Protein AF-A0AAV1UDE5-F1 (afdb_monomer_lite)

Structure (mmCIF, N/CA/C/O backbone):
data_AF-A0AAV1UDE5-F1
#
_entry.id   AF-A0AAV1UDE5-F1
#
loop_
_atom_site.group_PDB
_atom_site.id
_atom_site.type_symbol
_atom_site.label_atom_id
_atom_site.label_alt_id
_atom_site.label_comp_id
_atom_site.label_asym_id
_atom_site.label_entity_id
_atom_site.label_seq_id
_atom_site.pdbx_PDB_ins_code
_atom_site.Cartn_x
_atom_site.Cartn_y
_atom_site.Cartn_z
_atom_site.occupancy
_atom_site.B_iso_or_equiv
_atom_site.auth_seq_id
_atom_site.auth_comp_id
_atom_site.auth_asym_id
_atom_site.auth_atom_id
_atom_site.pdbx_PDB_model_num
ATOM 1 N N . MET A 1 1 ? -3.709 15.659 5.741 1.00 86.62 1 MET A N 1
ATOM 2 C CA . MET A 1 1 ? -4.541 15.584 4.520 1.00 86.62 1 MET A CA 1
ATOM 3 C C . MET A 1 1 ? -4.395 14.181 3.967 1.00 86.62 1 MET A C 1
ATOM 5 O O . MET A 1 1 ? -3.270 13.698 3.953 1.00 86.62 1 MET A O 1
ATOM 9 N N . ILE A 1 2 ? -5.495 13.539 3.574 1.00 89.69 2 ILE A N 1
ATOM 10 C CA . ILE A 1 2 ? -5.474 12.217 2.941 1.00 89.69 2 ILE A CA 1
ATOM 11 C C . ILE A 1 2 ? -6.066 12.321 1.539 1.00 89.69 2 ILE A C 1
ATOM 13 O O . ILE A 1 2 ? -7.049 13.029 1.328 1.00 89.69 2 ILE A O 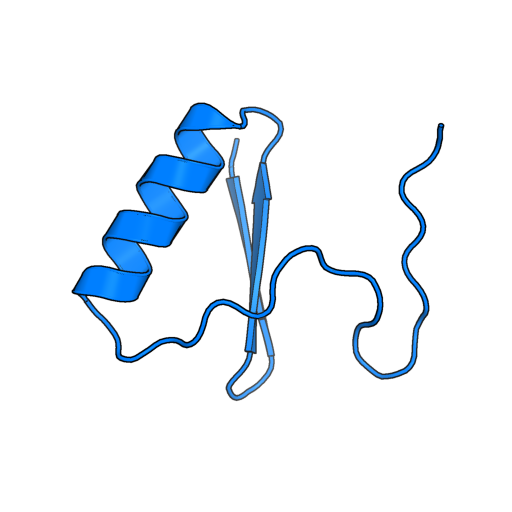1
ATOM 17 N N . LEU A 1 3 ? -5.429 11.649 0.595 1.00 89.75 3 LEU A N 1
ATOM 18 C CA . LEU A 1 3 ? -5.839 11.495 -0.783 1.00 89.75 3 LEU A CA 1
ATOM 19 C C . LEU A 1 3 ? -6.202 10.026 -0.985 1.00 89.75 3 LEU A C 1
ATOM 21 O O . LEU A 1 3 ? -5.444 9.131 -0.606 1.00 89.75 3 LEU A O 1
ATOM 25 N N . VAL A 1 4 ? -7.376 9.800 -1.558 1.00 90.19 4 VAL A N 1
ATOM 26 C CA . VAL A 1 4 ? -7.885 8.469 -1.872 1.00 90.19 4 VAL A CA 1
ATOM 27 C C . VAL A 1 4 ? -8.180 8.449 -3.359 1.00 90.19 4 VAL A C 1
ATOM 29 O O . VAL A 1 4 ? -8.976 9.258 -3.836 1.00 90.19 4 VAL A O 1
ATOM 32 N N . VAL A 1 5 ? -7.524 7.553 -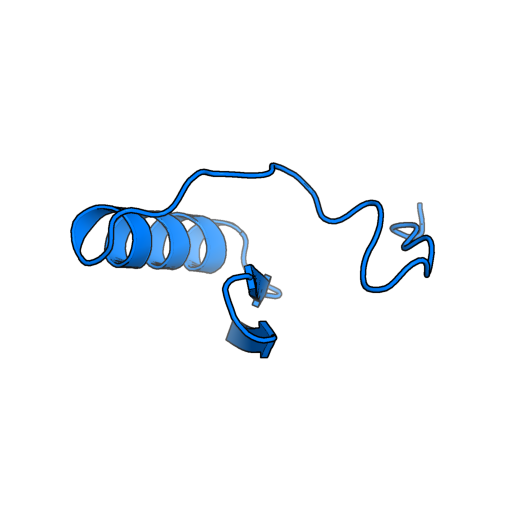4.085 1.00 89.19 5 VAL A N 1
ATOM 33 C CA . VAL A 1 5 ? -7.757 7.333 -5.513 1.00 89.19 5 VAL A CA 1
ATOM 34 C C . VAL A 1 5 ? -8.338 5.939 -5.674 1.00 89.19 5 VAL A C 1
ATOM 36 O O . VAL A 1 5 ? -7.825 4.981 -5.106 1.00 89.19 5 VAL A O 1
ATOM 39 N N . LEU A 1 6 ? -9.427 5.843 -6.427 1.00 88.69 6 LEU A N 1
ATOM 40 C CA . LEU A 1 6 ? -10.095 4.590 -6.749 1.00 88.69 6 LEU A CA 1
ATOM 41 C C . LEU A 1 6 ? -9.914 4.313 -8.234 1.00 88.69 6 LEU A C 1
ATOM 43 O O . LEU A 1 6 ? -10.251 5.161 -9.063 1.00 88.69 6 LEU A O 1
ATOM 47 N N . TYR A 1 7 ? -9.415 3.127 -8.557 1.00 86.44 7 TYR A N 1
ATOM 48 C CA . TYR A 1 7 ? -9.358 2.622 -9.916 1.00 86.44 7 TYR A CA 1
ATOM 49 C C . TYR A 1 7 ? -9.910 1.202 -9.956 1.00 86.44 7 TYR A C 1
ATOM 51 O O . TYR A 1 7 ? -9.228 0.255 -9.587 1.00 86.44 7 TYR A O 1
ATOM 59 N N . VAL A 1 8 ? -11.149 1.071 -10.432 1.00 86.38 8 VAL A N 1
ATOM 60 C CA . VAL A 1 8 ? -11.888 -0.199 -10.494 1.00 86.38 8 VAL A CA 1
ATOM 61 C C . VAL A 1 8 ? -11.886 -0.906 -9.130 1.00 86.38 8 VAL A C 1
ATOM 63 O O . VAL A 1 8 ? -12.632 -0.476 -8.251 1.00 86.38 8 VAL A O 1
ATOM 66 N N . ASP A 1 9 ? -11.046 -1.927 -8.951 1.00 86.19 9 ASP A N 1
ATOM 67 C CA . ASP A 1 9 ? -10.937 -2.734 -7.733 1.00 86.19 9 ASP A CA 1
ATOM 68 C C . ASP A 1 9 ? -9.809 -2.257 -6.796 1.00 86.19 9 ASP A C 1
ATOM 70 O O . ASP A 1 9 ? -9.782 -2.623 -5.620 1.00 86.19 9 ASP A O 1
ATOM 74 N N . ASP A 1 10 ? -8.904 -1.404 -7.286 1.00 85.81 10 ASP A N 1
ATOM 75 C CA . ASP A 1 10 ? -7.734 -0.936 -6.548 1.00 85.81 10 ASP A CA 1
ATOM 76 C C . ASP A 1 10 ? -7.988 0.418 -5.874 1.00 85.81 10 ASP A C 1
ATOM 78 O O . ASP A 1 10 ? -8.473 1.386 -6.474 1.00 85.81 10 ASP A O 1
ATOM 82 N N . LEU A 1 11 ? -7.596 0.505 -4.603 1.00 88.12 11 LEU A N 1
ATOM 83 C CA . LEU A 1 11 ? -7.632 1.724 -3.804 1.00 88.12 11 LEU A CA 1
ATOM 84 C C . LEU A 1 11 ? -6.206 2.166 -3.474 1.00 88.12 11 LEU A C 1
ATOM 86 O O . LEU A 1 11 ? -5.466 1.462 -2.790 1.00 88.12 11 LEU A O 1
ATOM 90 N N . ILE A 1 12 ? -5.852 3.381 -3.880 1.00 88.38 12 ILE A N 1
ATOM 91 C CA . ILE A 1 12 ? -4.585 4.015 -3.528 1.00 88.38 12 ILE A CA 1
ATOM 92 C C . ILE A 1 12 ? -4.827 5.049 -2.440 1.00 88.38 12 ILE A C 1
ATOM 94 O O . ILE A 1 12 ? -5.648 5.960 -2.582 1.00 88.38 12 ILE A O 1
ATOM 98 N N . LEU A 1 13 ? -4.058 4.931 -1.362 1.00 89.75 13 LEU A N 1
ATOM 99 C CA . LEU A 1 13 ? -4.048 5.874 -0.255 1.00 89.75 13 LEU A CA 1
ATOM 100 C C . LEU A 1 13 ? -2.728 6.643 -0.252 1.00 89.75 13 LEU A C 1
ATOM 102 O O . LEU A 1 13 ? -1.661 6.041 -0.202 1.00 89.75 13 LEU A O 1
ATOM 106 N N . ALA A 1 14 ? -2.804 7.971 -0.235 1.00 89.81 14 ALA A N 1
ATOM 107 C CA . ALA A 1 14 ? -1.647 8.841 -0.050 1.00 89.81 14 ALA A CA 1
ATOM 108 C C . ALA A 1 14 ? -1.941 9.880 1.037 1.00 89.81 14 ALA A C 1
ATOM 110 O O . ALA A 1 14 ? -3.017 10.465 1.095 1.00 89.81 14 ALA A O 1
ATOM 111 N N . SER A 1 15 ? -0.998 10.117 1.942 1.00 90.81 15 SER A N 1
ATOM 112 C CA . SER A 1 15 ? -1.176 11.058 3.050 1.00 90.81 15 SER A CA 1
ATOM 113 C C . SER A 1 15 ? 0.172 11.622 3.459 1.00 90.81 15 SER A C 1
ATOM 115 O O . SER A 1 15 ? 1.157 10.894 3.513 1.00 90.81 15 SER A O 1
ATOM 117 N N . SER A 1 16 ? 0.205 12.903 3.825 1.00 89.69 16 SER A N 1
ATOM 118 C CA . SER A 1 16 ? 1.394 13.525 4.423 1.00 89.69 16 SER A CA 1
ATOM 119 C C . SER A 1 16 ? 1.643 13.091 5.873 1.00 89.69 16 SER A C 1
ATOM 121 O O . SER A 1 16 ? 2.675 13.415 6.449 1.00 89.69 16 SER A O 1
ATOM 123 N N . ASN A 1 17 ? 0.692 12.377 6.483 1.00 92.44 17 ASN A N 1
ATOM 124 C CA . ASN A 1 17 ? 0.801 11.820 7.827 1.00 92.44 17 ASN A CA 1
ATOM 125 C C . ASN A 1 17 ? 0.624 10.292 7.771 1.00 92.44 17 ASN A C 1
ATOM 127 O O . ASN A 1 17 ? -0.430 9.798 7.353 1.00 92.44 17 ASN A O 1
ATOM 131 N N . ASN A 1 18 ? 1.649 9.566 8.224 1.00 88.88 18 ASN A N 1
ATOM 132 C CA . ASN A 1 18 ? 1.704 8.104 8.208 1.00 88.88 18 ASN A CA 1
ATOM 133 C C . ASN A 1 18 ? 0.714 7.454 9.198 1.00 88.88 18 ASN A C 1
ATOM 135 O O . ASN A 1 18 ? 0.128 6.419 8.891 1.00 88.88 18 ASN A O 1
ATOM 139 N N . GLU A 1 19 ? 0.450 8.077 10.350 1.00 92.75 19 GLU A N 1
ATOM 140 C CA . GLU A 1 19 ? -0.549 7.592 11.315 1.00 92.75 19 GLU A CA 1
ATOM 141 C C . GLU A 1 19 ? -1.967 7.687 10.748 1.00 92.75 19 GLU A C 1
ATOM 143 O O . GLU A 1 19 ? -2.765 6.755 10.883 1.00 92.75 19 GLU A O 1
ATOM 148 N N . LEU A 1 20 ? -2.264 8.790 10.052 1.00 92.38 20 LEU A N 1
ATOM 149 C CA . LEU A 1 20 ? -3.537 8.970 9.356 1.00 92.38 20 LEU A CA 1
ATOM 150 C C . LEU A 1 20 ? -3.700 7.941 8.229 1.00 92.38 20 LEU A C 1
ATOM 152 O O . LEU A 1 20 ? -4.787 7.384 8.063 1.00 92.38 20 LEU A O 1
ATOM 156 N N . LEU A 1 21 ? -2.620 7.656 7.493 1.00 91.31 21 LEU A N 1
ATOM 157 C CA . LEU A 1 21 ? -2.597 6.636 6.444 1.00 91.31 21 LEU A CA 1
ATOM 158 C C . LEU A 1 21 ? -2.913 5.250 7.019 1.00 91.31 21 LEU A C 1
ATOM 160 O O . LEU A 1 21 ? -3.844 4.593 6.558 1.00 91.31 21 LEU A O 1
ATOM 164 N N . LYS A 1 22 ? -2.194 4.837 8.072 1.00 90.31 22 LYS A N 1
ATOM 165 C CA . LYS A 1 22 ? -2.380 3.540 8.741 1.00 90.31 22 LYS A CA 1
ATOM 166 C C . LYS A 1 22 ? -3.779 3.386 9.324 1.00 90.31 22 LYS A C 1
ATOM 168 O O . LYS A 1 22 ? -4.418 2.358 9.115 1.00 90.31 22 LYS A O 1
ATOM 173 N N . SER A 1 23 ? -4.272 4.415 10.010 1.00 92.81 23 SER A N 1
ATOM 174 C CA . SER A 1 23 ? -5.609 4.398 10.612 1.00 92.81 23 SER A CA 1
ATOM 175 C C . SER A 1 23 ? -6.699 4.265 9.548 1.00 92.81 23 SER A C 1
ATOM 177 O O . SER A 1 23 ? -7.629 3.476 9.708 1.00 92.81 23 SER A O 1
ATOM 179 N N . THR A 1 24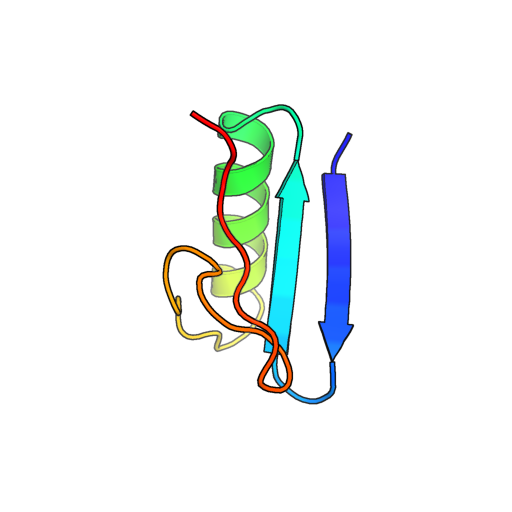 ? -6.560 4.987 8.432 1.00 91.19 24 THR A N 1
ATOM 180 C CA . THR A 1 24 ? -7.523 4.940 7.322 1.00 91.19 24 THR A CA 1
ATOM 181 C C . THR A 1 24 ? -7.473 3.601 6.597 1.00 91.19 24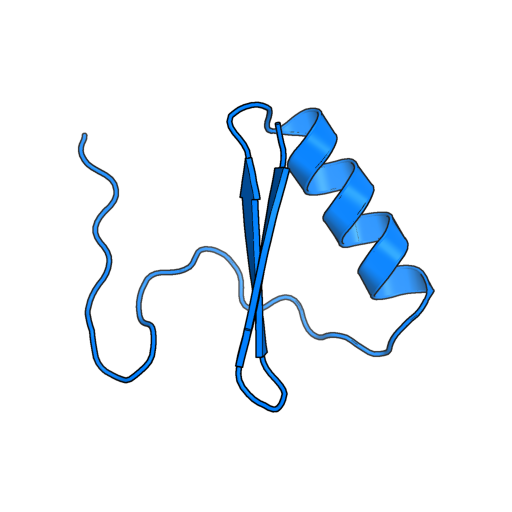 THR A C 1
ATOM 183 O O . THR A 1 24 ? -8.518 2.998 6.36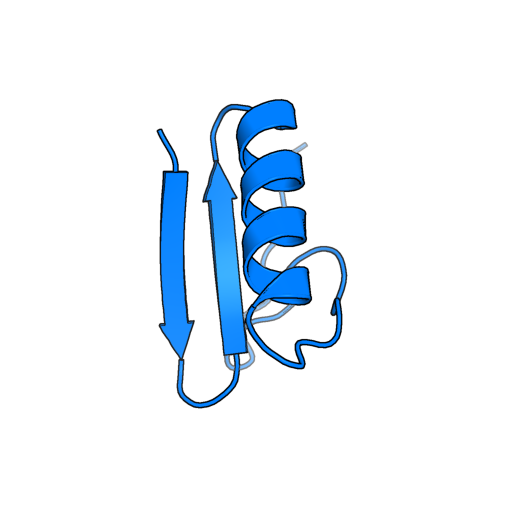8 1.00 91.19 24 THR A O 1
ATOM 186 N N . LYS A 1 25 ? -6.269 3.090 6.315 1.00 89.88 25 LYS A N 1
ATOM 187 C CA . LYS A 1 25 ? -6.055 1.755 5.749 1.00 89.88 25 LYS A CA 1
ATOM 188 C C . LYS A 1 25 ? -6.731 0.683 6.603 1.00 89.88 25 LYS A C 1
ATOM 190 O O . LYS A 1 25 ? -7.532 -0.086 6.090 1.00 89.88 25 LYS A O 1
ATOM 195 N N . MET A 1 26 ? -6.511 0.699 7.920 1.00 90.56 26 MET A N 1
ATOM 196 C CA . MET A 1 26 ? -7.116 -0.269 8.841 1.00 90.56 26 MET A CA 1
ATOM 197 C C . MET A 1 26 ? -8.646 -0.152 8.903 1.00 90.56 26 MET A C 1
ATOM 199 O O . MET A 1 26 ? -9.344 -1.166 8.925 1.00 90.56 26 MET A O 1
ATOM 203 N N . ALA A 1 27 ? -9.184 1.070 8.918 1.00 91.31 27 ALA A N 1
ATOM 204 C CA . ALA A 1 27 ? -10.628 1.294 8.913 1.00 91.31 27 ALA A CA 1
ATOM 205 C C . ALA A 1 27 ? -11.285 0.750 7.636 1.00 91.31 27 ALA A C 1
ATOM 207 O O . ALA A 1 27 ? -12.338 0.114 7.701 1.00 91.31 27 ALA A O 1
ATOM 208 N N . LEU A 1 28 ? -10.639 0.966 6.491 1.00 89.38 28 LEU A N 1
ATOM 209 C CA . LEU A 1 28 ? -11.104 0.500 5.195 1.00 89.38 28 LEU A CA 1
ATOM 210 C C . LEU A 1 28 ? -10.999 -1.030 5.097 1.00 89.38 28 LEU A C 1
ATOM 212 O O . LEU A 1 28 ? -12.004 -1.662 4.786 1.00 89.38 28 LEU A O 1
ATOM 216 N N . SER A 1 29 ? -9.864 -1.641 5.457 1.00 88.19 29 SER A N 1
ATOM 217 C CA . SER A 1 29 ? -9.691 -3.108 5.455 1.00 88.19 29 SER A CA 1
ATOM 218 C C . SER A 1 29 ? -10.630 -3.834 6.421 1.00 88.19 29 SER A C 1
ATOM 220 O O . SER A 1 29 ? -10.935 -5.004 6.234 1.00 88.19 29 SER A O 1
ATOM 222 N N . LYS A 1 30 ? -11.108 -3.159 7.474 1.00 89.44 30 LYS A N 1
ATOM 223 C CA . LYS A 1 30 ? -12.131 -3.715 8.371 1.00 89.44 30 LYS A CA 1
ATOM 224 C C . LYS A 1 30 ? -13.536 -3.651 7.769 1.00 89.44 30 LYS A C 1
ATOM 226 O O . LYS A 1 30 ? -14.404 -4.433 8.151 1.00 89.44 30 LYS A O 1
ATOM 231 N N . ARG A 1 31 ? -13.795 -2.670 6.903 1.00 88.56 31 ARG A N 1
ATOM 232 C CA . ARG A 1 31 ? -15.118 -2.423 6.319 1.00 88.56 31 ARG A CA 1
ATOM 233 C C . ARG A 1 31 ? -15.326 -3.159 4.999 1.00 88.56 31 ARG A C 1
ATOM 235 O O . ARG A 1 31 ? -16.462 -3.518 4.703 1.00 88.56 31 ARG A O 1
ATOM 242 N N . PHE A 1 32 ? -14.256 -3.363 4.242 1.00 86.12 32 PHE A N 1
ATOM 243 C CA . PHE A 1 32 ? -14.246 -4.006 2.936 1.00 86.12 32 PHE A CA 1
ATOM 244 C C . PHE A 1 32 ? -13.190 -5.110 2.931 1.00 86.12 32 PHE A C 1
ATOM 246 O O . PHE A 1 32 ? -12.124 -4.935 3.520 1.00 86.12 32 PHE A O 1
ATOM 253 N N . GLU A 1 33 ? -13.465 -6.220 2.247 1.00 81.44 33 GLU A N 1
ATOM 254 C CA . GLU A 1 33 ? -12.457 -7.249 1.979 1.00 81.44 33 GLU A CA 1
ATOM 255 C C . GLU A 1 33 ? -11.416 -6.687 1.003 1.00 81.44 33 GLU A C 1
ATOM 257 O O . GLU A 1 33 ? -11.565 -6.775 -0.211 1.00 81.44 33 GLU A O 1
ATOM 262 N N . MET A 1 34 ? -10.378 -6.047 1.543 1.00 84.06 34 MET A N 1
ATOM 263 C CA . MET A 1 34 ? -9.253 -5.522 0.774 1.00 84.06 34 MET A CA 1
ATOM 264 C C . MET A 1 34 ? -7.978 -6.252 1.143 1.00 84.06 34 MET A C 1
ATOM 266 O O . MET A 1 34 ? -7.658 -6.425 2.321 1.00 84.06 34 MET A O 1
ATOM 270 N N . THR A 1 35 ? -7.226 -6.614 0.112 1.00 82.94 35 THR A N 1
ATOM 271 C CA . THR A 1 35 ? -5.874 -7.134 0.267 1.00 82.94 35 THR A CA 1
ATOM 272 C C . THR A 1 35 ? -4.910 -5.963 0.287 1.00 82.94 35 THR A C 1
ATOM 274 O O . THR A 1 35 ? -4.981 -5.070 -0.555 1.00 82.94 35 THR A O 1
ATOM 277 N N . ASP A 1 36 ? -4.017 -5.956 1.268 1.00 83.62 36 ASP A N 1
ATOM 278 C CA . ASP A 1 36 ? -2.929 -4.996 1.285 1.00 83.62 36 ASP A CA 1
ATOM 279 C C . ASP A 1 36 ? -1.888 -5.363 0.223 1.00 83.62 36 ASP A C 1
ATOM 281 O O . ASP A 1 36 ? -1.253 -6.412 0.322 1.00 83.62 36 ASP A O 1
ATOM 285 N N . LEU A 1 37 ? -1.722 -4.498 -0.778 1.00 81.44 37 LEU A N 1
ATOM 286 C CA . LEU A 1 37 ? -0.745 -4.668 -1.856 1.00 81.44 37 LEU A CA 1
ATOM 287 C C . LEU A 1 37 ? 0.638 -4.089 -1.511 1.00 81.44 37 LEU A C 1
ATOM 289 O O . LEU A 1 37 ? 1.573 -4.265 -2.284 1.00 81.44 37 LEU A O 1
ATOM 293 N N . GLY A 1 38 ? 0.790 -3.449 -0.345 1.00 83.31 38 GLY A N 1
ATOM 294 C CA . GLY A 1 38 ? 2.051 -2.848 0.085 1.00 83.31 38 GLY A CA 1
ATOM 295 C C . GLY A 1 38 ? 2.233 -1.412 -0.408 1.00 83.31 38 GLY A C 1
ATOM 296 O O . GLY A 1 38 ? 1.269 -0.647 -0.498 1.00 83.31 38 GLY A O 1
ATOM 297 N N . GLU A 1 39 ? 3.486 -1.019 -0.637 1.00 81.38 39 GLU A N 1
ATOM 298 C CA . GLU A 1 39 ? 3.827 0.289 -1.201 1.00 81.38 39 GLU A CA 1
ATOM 299 C C . GLU A 1 39 ? 3.520 0.325 -2.703 1.00 81.38 39 GLU A C 1
ATOM 301 O O . GLU A 1 39 ? 3.589 -0.683 -3.407 1.00 81.38 39 GLU A O 1
ATOM 306 N N . LEU A 1 40 ? 3.106 1.495 -3.190 1.00 81.44 40 LEU A N 1
ATOM 307 C CA . LEU A 1 40 ? 2.684 1.655 -4.575 1.00 81.44 40 LEU A CA 1
ATOM 308 C C . LEU A 1 40 ? 3.908 1.837 -5.483 1.00 81.44 40 LEU A C 1
ATOM 310 O O . LEU A 1 40 ? 4.275 2.965 -5.796 1.00 81.44 40 LEU A O 1
ATOM 314 N N . ASP A 1 41 ? 4.499 0.729 -5.927 1.00 77.94 41 ASP A N 1
ATOM 315 C CA . ASP A 1 41 ? 5.643 0.747 -6.852 1.00 77.94 41 ASP A CA 1
ATOM 316 C C . ASP A 1 41 ? 5.216 0.883 -8.324 1.00 77.94 41 ASP A C 1
ATOM 318 O O . ASP A 1 41 ? 5.908 1.493 -9.140 1.00 77.94 41 ASP A O 1
ATOM 322 N N . TYR A 1 42 ? 4.059 0.319 -8.683 1.00 76.12 42 TYR A N 1
ATOM 323 C CA . TYR A 1 42 ? 3.530 0.333 -10.047 1.00 76.12 42 TYR A CA 1
ATOM 324 C C . TYR A 1 42 ? 2.022 0.577 -10.048 1.00 76.12 42 TYR A C 1
ATOM 326 O O . TYR A 1 42 ? 1.270 -0.116 -9.367 1.00 76.12 42 TYR A O 1
ATOM 334 N N . PHE A 1 43 ? 1.560 1.520 -10.870 1.00 80.31 43 PHE A N 1
ATOM 335 C CA . PHE A 1 43 ? 0.137 1.782 -11.085 1.00 80.31 43 PHE A CA 1
ATOM 336 C C . PHE A 1 43 ? -0.161 1.982 -12.570 1.00 80.31 43 PHE A C 1
ATOM 338 O O . PHE A 1 43 ? 0.458 2.820 -13.218 1.00 80.31 43 PHE A O 1
ATOM 345 N N . LEU A 1 44 ? -1.105 1.214 -13.132 1.00 79.31 44 LEU A N 1
ATOM 346 C CA . LEU A 1 44 ? -1.464 1.256 -14.565 1.00 79.31 44 LEU A CA 1
ATOM 347 C C . LEU A 1 44 ? -0.266 1.080 -15.521 1.00 79.31 44 LEU A C 1
ATOM 349 O O . LEU A 1 44 ? -0.237 1.650 -16.610 1.00 79.31 44 LEU A O 1
ATOM 353 N N . GLY A 1 45 ? 0.750 0.316 -15.108 1.00 79.88 45 GLY A N 1
ATOM 354 C CA . GLY A 1 45 ? 1.993 0.154 -15.870 1.00 79.88 45 GLY A CA 1
ATOM 355 C C . GLY A 1 45 ? 2.954 1.347 -15.788 1.00 79.88 45 GLY A C 1
ATOM 356 O O . GLY A 1 45 ? 3.986 1.333 -16.453 1.00 79.88 45 GLY A O 1
ATOM 357 N N . MET A 1 46 ? 2.650 2.361 -14.972 1.00 84.31 46 MET A N 1
ATOM 358 C CA . MET A 1 46 ? 3.573 3.438 -14.619 1.00 84.31 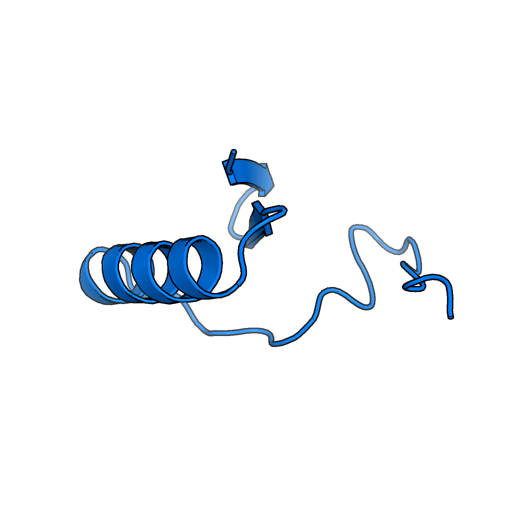46 MET A CA 1
ATOM 359 C C . MET A 1 46 ? 4.344 3.058 -13.356 1.00 84.31 46 MET A C 1
ATOM 361 O O . MET A 1 46 ? 3.737 2.734 -12.337 1.00 84.31 46 MET A O 1
ATOM 365 N N . GLU A 1 47 ? 5.672 3.119 -13.424 1.00 84.81 47 GLU A N 1
ATOM 366 C CA . GLU A 1 47 ? 6.549 2.972 -12.260 1.00 84.81 47 GLU A CA 1
ATOM 367 C C . GLU A 1 47 ? 6.504 4.261 -11.429 1.00 84.81 47 GLU A C 1
ATOM 369 O O . GLU A 1 47 ? 6.721 5.361 -11.949 1.00 84.81 47 GLU A O 1
ATOM 374 N N . ILE A 1 48 ? 6.228 4.129 -10.137 1.00 82.12 48 ILE A N 1
ATOM 375 C CA . ILE A 1 48 ? 6.248 5.227 -9.178 1.00 82.12 48 ILE A CA 1
ATOM 376 C C . ILE A 1 48 ? 7.491 5.042 -8.316 1.00 82.12 48 ILE A C 1
ATOM 378 O O . ILE A 1 48 ? 7.662 4.025 -7.658 1.00 82.12 48 ILE A O 1
ATOM 382 N N . LYS A 1 49 ? 8.378 6.040 -8.331 1.00 78.69 49 LYS A N 1
ATOM 383 C CA . LYS A 1 49 ? 9.540 6.087 -7.439 1.00 78.69 49 LYS A CA 1
ATOM 384 C C . LYS A 1 49 ? 9.312 7.164 -6.405 1.00 78.69 49 LYS A C 1
ATOM 386 O O . LYS A 1 49 ? 9.180 8.338 -6.767 1.00 78.69 49 LYS A O 1
ATOM 391 N N . GLU A 1 50 ? 9.309 6.781 -5.133 1.00 69.31 50 GLU A N 1
ATOM 392 C CA . GLU A 1 50 ? 9.544 7.762 -4.083 1.00 69.31 50 GLU A CA 1
ATOM 393 C C . GLU A 1 50 ? 10.907 8.411 -4.331 1.00 69.31 50 GLU A C 1
ATOM 395 O O . GLU A 1 50 ? 11.908 7.745 -4.614 1.00 69.31 50 GLU A O 1
ATOM 400 N N . ARG A 1 51 ? 10.925 9.748 -4.326 1.00 66.50 51 ARG A N 1
ATOM 401 C CA . ARG A 1 51 ? 12.191 10.475 -4.375 1.00 66.50 51 ARG A CA 1
ATOM 402 C C . ARG A 1 51 ? 12.941 10.210 -3.062 1.00 66.50 51 ARG A C 1
ATOM 404 O O . ARG A 1 51 ? 12.287 10.208 -2.022 1.00 66.50 51 ARG A O 1
ATOM 411 N N . PRO A 1 52 ? 14.268 10.003 -3.123 1.00 56.44 52 PRO A N 1
ATOM 412 C CA . PRO A 1 52 ? 15.094 9.861 -1.929 1.00 56.44 52 PRO A CA 1
ATOM 413 C C . PRO A 1 52 ? 15.082 11.123 -1.060 1.00 56.44 52 PRO A C 1
ATOM 415 O O . PRO A 1 52 ? 14.826 12.225 -1.608 1.00 56.44 52 PRO A O 1
#

Radius of gyration: 11.48 Å; chains: 1; bounding box: 30×23×27 Å

Foldseek 3Di:
DWDWDDDPQDIDIDDPDPVVRVVVVVVVVVVDVDDDPDDCQDDPNDGDDDDD

Organism: NCBI:txid2874970

Sequence (52 aa):
MILVVLYVDDLILASSNNELLKSTKMALSKRFEMTDLGELDYFLGMEIKERP

pLDDT: mean 85.32, std 6.88, range [56.44, 92.81]

InterPro domains:
  IPR013103 Reverse transcriptase, RNA-dependent DNA polymerase [PF07727] (2-49)
  IPR043502 DNA/RNA polymerase superfamily [SSF56672] (3-50)

Secondary structure (DSSP, 8-state):
-EEEEEETTEEEEEES-HHHHHHHHHHHHHHS------S--EETTEE-----